Protein AF-A0A7T4PID9-F1 (afdb_monomer_lite)

Foldseek 3Di:
DDWDADPNWIWDFDQDPVRDTDIDTDRDDDPPVDDDAAPVPDPVQDPVNVVQWPDDRRAGAADWLQDTPDPPDHDAAPSCCVHQHPLSPDPNCCVVNPVRNVVVVVVSD

pLDDT: mean 92.25, std 4.3, range [60.16, 97.31]

Organism: NCBI:txid1642299

Secondary structure (DSSP, 8-state):
-EEEEETTEEEEEEE-TTS-EEEEE-S-----------TTS-TTS-HHHHHHS-EETTEE---GGGB-SSTT-B--SGGGTTTT-GGGGSGGGHHHHHHHHHHHHHTT-

Structure (mmCIF, N/CA/C/O backbone):
data_AF-A0A7T4PID9-F1
#
_entry.id   AF-A0A7T4PID9-F1
#
loop_
_atom_site.group_PDB
_atom_site.id
_atom_site.type_symbol
_atom_site.label_atom_id
_atom_site.label_alt_id
_atom_site.label_comp_id
_atom_site.label_asym_id
_atom_site.label_entity_id
_atom_site.label_seq_id
_atom_site.pdbx_PDB_ins_code
_atom_site.Cartn_x
_atom_site.Cartn_y
_atom_site.Cartn_z
_atom_site.occupancy
_atom_site.B_iso_or_equiv
_atom_site.auth_seq_id
_atom_site.auth_comp_id
_atom_site.auth_asym_id
_atom_site.auth_atom_id
_atom_site.pdbx_PDB_model_num
ATOM 1 N N . MET A 1 1 ? -1.536 -1.871 19.234 1.00 86.56 1 MET A N 1
ATOM 2 C CA . MET A 1 1 ? -2.948 -1.578 19.562 1.00 86.56 1 MET A CA 1
ATOM 3 C C . MET A 1 1 ? -3.753 -2.862 19.475 1.00 86.56 1 MET A C 1
ATOM 5 O O . MET A 1 1 ? -3.632 -3.571 18.481 1.00 86.56 1 MET A O 1
ATOM 9 N N . ARG A 1 2 ? -4.536 -3.171 20.506 1.00 92.69 2 ARG A N 1
ATOM 10 C CA . ARG A 1 2 ? -5.524 -4.261 20.523 1.00 92.69 2 ARG A CA 1
ATOM 11 C C . ARG A 1 2 ? -6.851 -3.694 21.018 1.00 92.69 2 ARG A C 1
ATOM 13 O O . ARG A 1 2 ? -6.836 -2.788 21.843 1.00 92.69 2 ARG A O 1
ATOM 20 N N . SER A 1 3 ? -7.969 -4.212 20.528 1.00 93.69 3 SER A N 1
ATOM 21 C CA . SER A 1 3 ? -9.310 -3.799 20.954 1.00 93.69 3 SER A CA 1
ATOM 22 C C . SER A 1 3 ? -10.063 -4.973 21.563 1.00 93.69 3 SER A C 1
ATOM 24 O O . SER A 1 3 ? -9.989 -6.088 21.044 1.00 93.69 3 SER A O 1
ATOM 26 N N . ARG A 1 4 ? -10.825 -4.709 22.621 1.00 95.38 4 ARG A N 1
ATOM 27 C CA . ARG A 1 4 ? -11.817 -5.629 23.188 1.00 95.38 4 ARG A CA 1
ATOM 28 C C . ARG A 1 4 ? -13.096 -4.869 23.533 1.00 95.38 4 ARG A C 1
ATOM 30 O O . ARG A 1 4 ? -13.102 -3.642 23.519 1.00 95.38 4 ARG A O 1
ATOM 37 N N . VAL A 1 5 ? -14.151 -5.599 23.874 1.00 95.44 5 VAL A N 1
ATOM 38 C CA . VAL A 1 5 ? -15.383 -5.034 24.441 1.00 95.44 5 VAL A CA 1
ATOM 39 C C . VAL A 1 5 ? -15.470 -5.464 25.904 1.00 95.44 5 VAL A C 1
ATOM 41 O O . VAL A 1 5 ? -15.277 -6.642 26.203 1.00 95.44 5 VAL A O 1
ATOM 44 N N . HIS A 1 6 ? -15.730 -4.524 26.809 1.00 93.00 6 HIS A N 1
ATOM 45 C CA . HIS A 1 6 ? -15.933 -4.762 28.236 1.00 93.00 6 HIS A CA 1
ATOM 46 C C . HIS A 1 6 ? -17.212 -4.052 28.683 1.00 93.00 6 HIS A C 1
ATOM 48 O O . HIS A 1 6 ? -17.351 -2.861 28.445 1.00 93.00 6 HIS A O 1
ATOM 54 N N . GLU A 1 7 ? -18.166 -4.798 29.250 1.00 92.00 7 GLU A N 1
ATOM 55 C CA . GLU A 1 7 ? -19.489 -4.279 29.659 1.00 92.00 7 GLU A CA 1
ATOM 56 C C . GLU A 1 7 ? -20.214 -3.471 28.562 1.00 92.00 7 GLU A C 1
ATOM 58 O O . GLU A 1 7 ? -20.900 -2.490 28.816 1.00 92.00 7 GLU A O 1
ATOM 63 N N . GLY A 1 8 ? -20.053 -3.889 27.301 1.00 92.62 8 GLY A N 1
ATOM 64 C CA . GLY A 1 8 ? -20.637 -3.207 26.141 1.00 92.62 8 GLY A CA 1
ATOM 65 C C . GLY A 1 8 ? -19.831 -2.009 25.627 1.00 92.62 8 GLY A C 1
ATOM 66 O O . GLY A 1 8 ? -20.142 -1.501 24.553 1.00 92.62 8 GLY A O 1
ATOM 67 N N . GLN A 1 9 ? -18.762 -1.609 26.317 1.00 95.12 9 GLN A N 1
ATOM 68 C CA . GLN A 1 9 ? -17.902 -0.498 25.925 1.00 95.12 9 GLN A CA 1
ATOM 69 C C . GLN A 1 9 ? -16.602 -0.984 25.252 1.00 95.12 9 GLN A C 1
ATOM 71 O O . GLN A 1 9 ? -15.931 -1.891 25.759 1.00 95.12 9 GLN A O 1
ATOM 76 N N . PRO A 1 10 ? -16.202 -0.406 24.106 1.00 97.12 10 PRO A N 1
ATOM 77 C CA . PRO A 1 10 ? -14.875 -0.612 23.538 1.00 97.12 10 PRO A CA 1
ATOM 78 C C . PRO A 1 10 ? -13.749 -0.181 24.488 1.00 97.12 10 PRO A C 1
ATOM 80 O O . PRO A 1 10 ? -13.719 0.947 24.978 1.00 97.12 10 PRO A O 1
ATOM 83 N N . VAL A 1 11 ? -12.769 -1.065 24.681 1.00 97.31 11 VAL A N 1
ATOM 84 C CA . VAL A 1 11 ? -11.528 -0.782 25.413 1.00 97.31 11 VAL A CA 1
ATOM 85 C C . VAL A 1 11 ? -10.333 -1.073 24.512 1.00 97.31 11 VAL A C 1
ATOM 87 O O . VAL A 1 11 ? -10.205 -2.160 23.937 1.00 97.31 11 VAL A O 1
ATOM 90 N N . LEU A 1 12 ? -9.445 -0.090 24.387 1.00 96.81 12 LEU A N 1
ATOM 91 C CA . LEU A 1 12 ? -8.223 -0.157 23.600 1.00 96.81 12 LEU A CA 1
ATOM 92 C C . LEU A 1 12 ? -7.017 -0.358 24.503 1.00 96.81 12 LEU A C 1
ATOM 94 O O . LEU A 1 12 ? -6.750 0.464 25.368 1.00 96.81 12 LEU A O 1
ATOM 98 N N . THR A 1 13 ? -6.233 -1.395 24.231 1.00 97.00 13 THR A N 1
ATOM 99 C CA . THR A 1 13 ? -4.876 -1.519 24.760 1.00 97.00 13 THR A CA 1
ATOM 100 C C . THR A 1 13 ? -3.912 -0.870 23.772 1.00 97.00 13 THR A C 1
ATOM 102 O O . THR A 1 13 ? -3.747 -1.344 22.635 1.00 97.00 13 THR A O 1
ATOM 105 N N . VAL A 1 14 ? -3.277 0.218 24.188 1.00 95.69 14 VAL A N 1
ATOM 106 C CA . VAL A 1 14 ? -2.310 0.979 23.393 1.00 95.69 14 VAL A CA 1
ATOM 107 C C . VAL A 1 14 ? -0.928 0.893 24.022 1.00 95.69 14 VAL A C 1
ATOM 109 O O . VAL A 1 14 ? -0.794 0.747 25.230 1.00 95.69 14 VAL A O 1
ATOM 112 N N . GLU A 1 15 ? 0.101 0.964 23.189 1.00 97.12 15 GLU A N 1
ATOM 113 C CA . GLU A 1 15 ? 1.486 1.083 23.630 1.00 97.12 15 GLU A CA 1
ATOM 114 C C . GLU A 1 15 ? 1.973 2.452 23.169 1.00 97.12 15 GLU A C 1
ATOM 116 O O . GLU A 1 15 ? 1.850 2.803 21.992 1.00 97.12 15 GLU A O 1
ATOM 121 N N . THR A 1 16 ? 2.443 3.254 24.114 1.00 92.81 16 THR A N 1
ATOM 122 C CA . THR A 1 16 ? 2.998 4.577 23.834 1.00 92.81 16 THR A CA 1
ATOM 123 C C . THR A 1 16 ? 4.387 4.446 23.212 1.00 92.81 16 THR A C 1
ATOM 125 O O . THR A 1 16 ? 5.041 3.412 23.323 1.00 92.81 16 THR A O 1
ATOM 128 N N . LEU A 1 17 ? 4.893 5.527 22.614 1.00 92.69 17 LEU A N 1
ATOM 129 C CA . LEU A 1 17 ? 6.269 5.578 22.095 1.00 92.69 17 LEU A CA 1
ATOM 130 C C . LEU A 1 17 ? 7.334 5.236 23.157 1.00 92.69 17 LEU A C 1
ATOM 132 O O . LEU A 1 17 ? 8.407 4.764 22.803 1.00 92.69 17 LEU A O 1
ATOM 136 N N . GLY A 1 18 ? 7.038 5.452 24.444 1.00 94.62 18 GLY A N 1
ATOM 137 C CA . GLY A 1 18 ? 7.915 5.093 25.563 1.00 94.62 18 GLY A CA 1
ATOM 138 C C . GLY A 1 18 ? 7.775 3.646 26.050 1.00 94.62 18 GLY A C 1
ATOM 139 O O . GLY A 1 18 ? 8.301 3.327 27.112 1.00 94.62 18 GLY A O 1
ATOM 140 N N . GLY A 1 19 ? 7.026 2.789 25.347 1.00 95.12 19 GLY A N 1
ATOM 141 C CA . GLY A 1 19 ? 6.801 1.385 25.717 1.00 95.12 19 GLY A CA 1
ATOM 142 C C . GLY A 1 19 ? 5.800 1.176 26.860 1.00 95.12 19 GLY A C 1
ATOM 143 O O . GLY A 1 19 ? 5.544 0.044 27.264 1.00 95.12 19 GLY A O 1
ATOM 144 N N . ARG A 1 20 ? 5.202 2.250 27.399 1.00 96.31 20 ARG A N 1
ATOM 145 C CA . ARG A 1 20 ? 4.134 2.126 28.401 1.00 96.31 20 ARG A CA 1
ATOM 146 C C . ARG A 1 20 ? 2.870 1.601 27.736 1.00 96.31 20 ARG A C 1
ATOM 148 O O . ARG A 1 20 ? 2.434 2.171 26.735 1.00 96.31 20 ARG A O 1
ATOM 155 N N . VAL A 1 21 ? 2.278 0.570 28.328 1.00 97.00 21 VAL A N 1
ATOM 156 C CA . VAL A 1 21 ? 0.982 0.024 27.921 1.00 97.00 21 VAL A CA 1
ATOM 157 C C . VAL A 1 21 ? -0.129 0.685 28.732 1.00 97.00 21 VAL A C 1
ATOM 159 O O . VAL A 1 21 ? -0.031 0.779 29.954 1.00 97.00 21 VAL A O 1
ATOM 162 N N . GLU A 1 22 ? -1.177 1.138 28.052 1.00 96.56 22 GLU A N 1
ATOM 163 C CA . GLU A 1 22 ? -2.343 1.798 28.645 1.00 96.56 22 GLU A CA 1
ATOM 164 C C . GLU A 1 22 ? -3.645 1.202 28.118 1.00 96.56 22 GLU A C 1
ATOM 166 O O . GLU A 1 22 ? -3.704 0.697 26.992 1.00 96.56 22 GLU A O 1
ATOM 171 N N . GLU A 1 23 ? -4.696 1.300 28.930 1.00 96.50 23 GLU A N 1
ATOM 172 C CA . GLU A 1 23 ? -6.058 0.946 28.547 1.00 96.50 23 GLU A CA 1
ATOM 173 C C . GLU A 1 23 ? -6.927 2.197 28.450 1.00 96.50 23 GLU A C 1
ATOM 175 O O . GLU A 1 23 ? -6.982 2.997 29.381 1.00 96.50 23 GLU A O 1
ATOM 180 N N . LEU A 1 24 ? -7.607 2.360 27.317 1.00 95.44 24 LEU A N 1
ATOM 181 C CA . LEU A 1 24 ? -8.463 3.506 27.023 1.00 95.44 24 LEU A CA 1
ATOM 182 C C . LEU A 1 24 ? -9.878 3.010 26.720 1.00 95.44 24 LEU A C 1
ATOM 184 O O . LEU A 1 24 ? -10.073 2.282 25.746 1.00 95.44 24 LEU A O 1
ATOM 188 N N . ALA A 1 25 ? -10.855 3.397 27.539 1.00 95.81 25 ALA A N 1
ATOM 189 C CA . ALA A 1 25 ? -12.273 3.164 27.267 1.00 95.81 25 ALA A CA 1
ATOM 190 C C . ALA A 1 25 ? -12.842 4.301 26.402 1.00 95.81 25 ALA A C 1
ATOM 192 O O . ALA A 1 25 ? -12.483 5.464 26.592 1.00 95.81 25 ALA A O 1
ATOM 193 N N . ALA A 1 26 ? -13.708 3.972 25.444 1.00 94.75 26 ALA A N 1
ATOM 194 C CA . ALA A 1 26 ? -14.364 4.943 24.569 1.00 94.75 26 ALA A CA 1
ATOM 195 C C . ALA A 1 26 ? -15.740 4.434 24.136 1.00 94.75 26 ALA A C 1
ATOM 197 O O . ALA A 1 26 ? -15.950 3.228 24.063 1.00 94.75 26 ALA A O 1
ATOM 198 N N . ASP A 1 27 ? -16.657 5.332 23.781 1.00 94.94 27 ASP A N 1
ATOM 199 C CA . ASP A 1 27 ? -17.971 4.937 23.248 1.00 94.94 27 ASP A CA 1
ATOM 200 C C . ASP A 1 27 ? -17.860 4.365 21.826 1.00 94.94 27 ASP A C 1
ATOM 202 O O . ASP A 1 27 ? -18.563 3.426 21.450 1.00 94.94 27 ASP A O 1
ATOM 206 N N . HIS A 1 28 ? -16.922 4.898 21.036 1.00 93.81 28 HIS A N 1
ATOM 207 C CA . HIS A 1 28 ? -16.684 4.494 19.654 1.00 93.81 28 HIS A CA 1
ATOM 208 C C . HIS A 1 28 ? -15.193 4.479 19.316 1.00 93.81 28 HIS A C 1
ATOM 210 O O . HIS A 1 28 ? -14.415 5.306 19.787 1.00 93.81 28 HIS A O 1
ATOM 216 N N . VAL A 1 29 ? -14.803 3.555 18.435 1.00 94.12 29 VAL A N 1
ATOM 217 C CA . VAL A 1 29 ? -13.438 3.441 17.910 1.00 94.12 29 VAL A CA 1
ATOM 218 C C . VAL A 1 29 ? -13.478 3.530 16.390 1.00 94.12 29 VAL A C 1
ATOM 220 O O . VAL A 1 29 ? -14.180 2.759 15.740 1.00 94.12 29 VAL A O 1
ATOM 223 N N . ILE A 1 30 ? -12.674 4.432 15.822 1.00 94.12 30 ILE A N 1
ATOM 224 C CA . ILE A 1 30 ? -12.473 4.554 14.373 1.00 94.12 30 ILE A CA 1
ATOM 225 C C . ILE A 1 30 ? -11.041 4.129 14.041 1.00 94.12 30 ILE A C 1
ATOM 227 O O . ILE A 1 30 ? -10.073 4.768 14.453 1.00 94.12 30 ILE A O 1
ATOM 231 N N . ALA A 1 31 ? -10.895 3.049 13.273 1.00 92.38 31 ALA A N 1
ATOM 232 C CA . ALA A 1 31 ? -9.596 2.531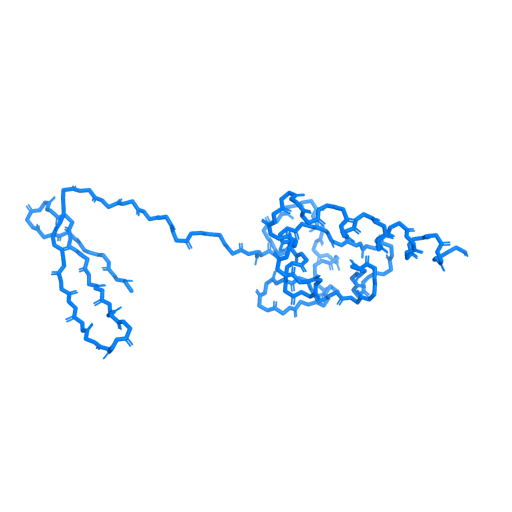 12.853 1.00 92.38 31 ALA A CA 1
ATOM 233 C C . ALA A 1 31 ? -9.071 3.268 11.606 1.00 92.38 31 ALA A C 1
ATOM 235 O O . ALA A 1 31 ? -9.136 2.764 10.488 1.00 92.38 31 ALA A O 1
ATOM 236 N N . ALA A 1 32 ? -8.518 4.467 11.795 1.00 92.19 32 ALA A N 1
ATOM 237 C CA . ALA A 1 32 ? -7.907 5.275 10.733 1.00 92.19 32 ALA A CA 1
ATOM 238 C C . ALA A 1 32 ? -6.407 4.956 10.521 1.00 92.19 32 ALA A C 1
ATOM 240 O O . ALA A 1 32 ? -5.579 5.852 10.381 1.00 92.19 32 ALA A O 1
ATOM 241 N N . THR A 1 33 ? -6.022 3.673 10.513 1.00 90.38 33 THR A N 1
ATOM 242 C CA . THR A 1 33 ? -4.606 3.230 10.521 1.00 90.38 33 THR A CA 1
ATOM 243 C C . THR A 1 33 ? -3.899 3.300 9.159 1.00 90.38 33 THR A C 1
ATOM 245 O O . THR A 1 33 ? -2.793 2.780 9.005 1.00 90.38 33 THR A O 1
ATOM 248 N N . GLY A 1 34 ? -4.532 3.916 8.160 1.00 90.19 34 GLY A N 1
ATOM 249 C CA . GLY A 1 34 ? -4.038 3.980 6.787 1.00 90.19 34 GLY A CA 1
ATOM 250 C C . GLY A 1 34 ? -4.141 2.651 6.031 1.00 90.19 34 GLY A C 1
ATOM 251 O O . GLY A 1 34 ? -4.769 1.694 6.483 1.00 90.19 34 GLY A O 1
ATOM 252 N N . HIS A 1 35 ? -3.508 2.606 4.857 1.00 86.44 35 HIS A N 1
ATOM 253 C CA . HIS A 1 35 ? -3.534 1.464 3.941 1.00 86.44 35 HIS A CA 1
ATOM 254 C C . HIS A 1 35 ? -2.138 0.876 3.735 1.00 86.44 35 HIS A C 1
ATOM 256 O O . HIS A 1 35 ? -1.126 1.576 3.822 1.00 86.44 35 HIS A O 1
ATOM 262 N N . ARG A 1 36 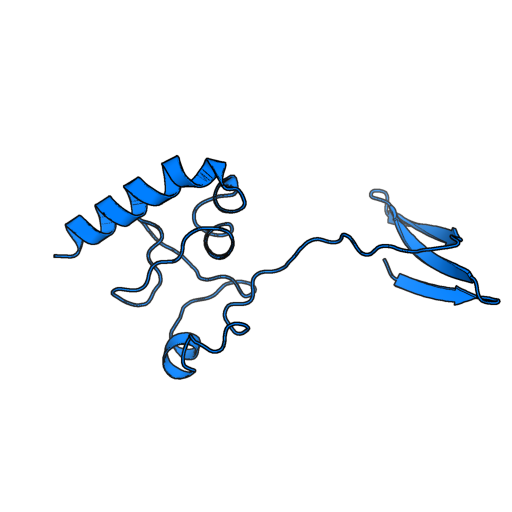? -2.091 -0.418 3.409 1.00 88.00 36 ARG A N 1
ATOM 263 C CA . ARG A 1 36 ? -0.888 -1.095 2.918 1.00 88.00 36 ARG A CA 1
ATOM 264 C C . ARG A 1 36 ? -1.073 -1.440 1.449 1.00 88.00 36 ARG A C 1
ATOM 266 O O . ARG A 1 36 ? -2.167 -1.800 1.032 1.00 88.00 36 ARG A O 1
ATOM 273 N N . VAL A 1 37 ? 0.008 -1.327 0.687 1.00 91.06 37 VAL A N 1
ATOM 274 C CA . VAL A 1 37 ? 0.042 -1.808 -0.693 1.00 91.06 37 VAL A CA 1
ATOM 275 C C . VAL A 1 37 ? 0.252 -3.314 -0.664 1.00 91.06 37 VAL A C 1
ATOM 277 O O . VAL A 1 37 ? 1.178 -3.795 -0.013 1.00 91.06 37 VAL A O 1
ATOM 280 N N . ASP A 1 38 ? -0.586 -4.022 -1.409 1.00 91.25 38 ASP A N 1
ATOM 281 C CA . ASP A 1 38 ? -0.418 -5.433 -1.719 1.00 91.25 38 ASP A CA 1
ATOM 282 C C . ASP A 1 38 ? -0.658 -5.640 -3.218 1.00 91.25 38 ASP A C 1
ATOM 284 O O . ASP A 1 38 ? -1.775 -5.481 -3.708 1.00 91.25 38 ASP A O 1
ATOM 288 N N . ILE A 1 39 ? 0.398 -5.970 -3.963 1.00 90.75 39 ILE A N 1
ATOM 289 C CA . ILE A 1 39 ? 0.300 -6.243 -5.404 1.00 90.75 39 ILE A CA 1
ATOM 290 C C . ILE A 1 39 ? -0.486 -7.527 -5.713 1.00 90.75 39 ILE A C 1
ATOM 292 O O . ILE A 1 39 ? -0.945 -7.710 -6.841 1.00 90.75 39 ILE A O 1
ATOM 296 N N . ALA A 1 40 ? -0.707 -8.399 -4.730 1.00 88.94 40 ALA A N 1
ATOM 297 C CA . ALA A 1 40 ? -1.577 -9.554 -4.901 1.00 88.94 40 ALA A CA 1
ATOM 298 C C . ALA A 1 40 ? -3.074 -9.220 -4.760 1.00 88.94 40 ALA A C 1
ATOM 300 O O . ALA A 1 40 ? -3.899 -10.063 -5.106 1.00 88.94 40 ALA A O 1
ATOM 301 N N . ALA A 1 41 ? -3.444 -8.019 -4.305 1.00 89.00 41 ALA A N 1
ATOM 302 C CA . ALA A 1 41 ? -4.846 -7.644 -4.117 1.00 89.00 41 ALA A CA 1
ATOM 303 C C . ALA A 1 41 ? -5.639 -7.385 -5.421 1.00 89.00 41 ALA A C 1
ATOM 305 O O . ALA A 1 41 ? -6.803 -7.772 -5.471 1.00 89.00 41 ALA A O 1
ATOM 306 N N . PRO A 1 42 ? -5.095 -6.745 -6.481 1.00 85.06 42 PRO A N 1
ATOM 307 C CA . PRO A 1 42 ? -5.894 -6.392 -7.659 1.00 85.06 42 PRO A CA 1
ATOM 308 C C . PRO A 1 42 ? -6.025 -7.532 -8.676 1.00 85.06 42 PRO A C 1
ATOM 310 O O . PRO A 1 42 ? -5.038 -7.917 -9.306 1.00 85.06 42 PRO A O 1
ATOM 313 N N . ASP A 1 43 ? -7.243 -8.008 -8.934 1.00 86.50 43 ASP A N 1
ATOM 314 C CA . ASP A 1 43 ? -7.524 -9.170 -9.804 1.00 86.50 43 ASP A CA 1
ATOM 315 C C . ASP A 1 43 ? -7.175 -8.994 -11.288 1.00 86.50 43 ASP A C 1
ATOM 317 O O . ASP A 1 43 ? -7.063 -9.974 -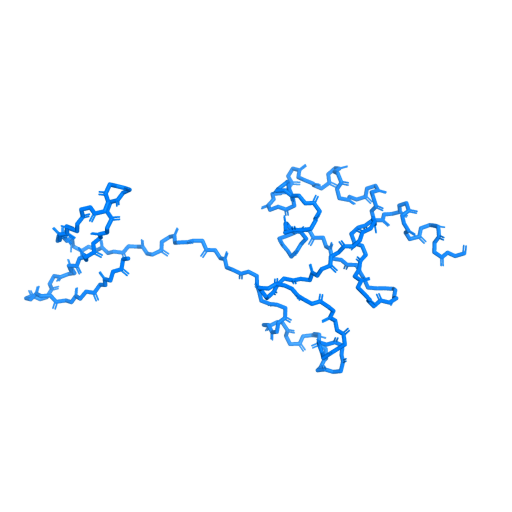12.021 1.00 86.50 43 ASP A O 1
ATOM 321 N N . PHE A 1 44 ? -6.919 -7.763 -11.734 1.00 90.25 44 PHE A N 1
ATOM 322 C CA . PHE A 1 44 ? -6.507 -7.502 -13.115 1.00 90.25 44 PHE A CA 1
ATOM 323 C C . PHE A 1 44 ? -5.070 -7.960 -13.410 1.00 90.25 44 PHE A C 1
ATOM 325 O O . PHE A 1 44 ? -4.730 -8.224 -14.564 1.00 90.25 44 PHE A O 1
ATOM 332 N N . LEU A 1 45 ? -4.200 -8.040 -12.394 1.00 90.50 45 LEU A N 1
ATOM 333 C CA . LEU A 1 45 ? -2.830 -8.498 -12.588 1.00 90.50 45 LEU A CA 1
ATOM 334 C C . LEU A 1 45 ? -2.819 -10.025 -12.538 1.00 90.50 45 LEU A C 1
ATOM 336 O O . LEU A 1 45 ? -2.855 -10.609 -11.458 1.00 90.50 45 LEU A O 1
ATOM 340 N N . GLY A 1 46 ? -2.775 -10.671 -13.703 1.00 90.75 46 GLY A N 1
ATOM 341 C CA . GLY A 1 46 ? -2.810 -12.130 -13.798 1.00 90.75 46 GLY A CA 1
ATOM 342 C C . GLY A 1 46 ? -1.721 -12.815 -12.963 1.00 90.75 46 GLY A C 1
ATOM 343 O O . GLY A 1 46 ? -0.613 -12.295 -12.799 1.00 90.75 46 GLY A O 1
ATOM 344 N N . HIS A 1 47 ? -2.020 -14.018 -12.465 1.00 90.69 47 HIS A N 1
ATOM 345 C CA . HIS A 1 47 ? -1.133 -14.776 -11.574 1.00 90.69 47 HIS A CA 1
ATOM 346 C C . HIS A 1 47 ? 0.300 -14.921 -12.117 1.00 90.69 47 HIS A C 1
ATOM 348 O O . HIS A 1 47 ? 1.262 -14.730 -11.377 1.00 90.69 47 HIS A O 1
ATOM 354 N N . GLY A 1 48 ? 0.458 -15.171 -13.423 1.00 91.94 48 GLY A N 1
ATOM 355 C CA . GLY A 1 48 ? 1.775 -15.298 -14.055 1.00 91.94 48 GLY A CA 1
ATOM 356 C C . GLY A 1 48 ? 2.629 -14.024 -13.997 1.00 91.94 48 GLY A C 1
ATOM 357 O O . GLY A 1 48 ? 3.849 -14.114 -13.876 1.00 91.94 48 GLY A O 1
ATOM 358 N N . LEU A 1 49 ? 2.012 -12.836 -14.032 1.00 92.94 49 LEU A N 1
ATOM 359 C CA . LEU A 1 49 ? 2.729 -11.570 -13.852 1.00 92.94 49 LEU A CA 1
ATOM 360 C C . LEU A 1 49 ? 3.102 -11.368 -12.384 1.00 92.94 49 LEU A C 1
ATOM 362 O O . LEU A 1 49 ? 4.252 -11.049 -12.093 1.00 92.94 49 LEU A O 1
ATOM 366 N N . ARG A 1 50 ? 2.169 -11.625 -11.457 1.00 93.12 50 ARG A N 1
ATOM 367 C CA . ARG A 1 50 ? 2.428 -11.526 -10.010 1.00 93.12 50 ARG A CA 1
ATOM 368 C C . ARG A 1 50 ? 3.598 -12.411 -9.581 1.00 93.12 50 ARG A C 1
ATOM 370 O O . ARG A 1 50 ? 4.468 -11.949 -8.857 1.00 93.12 50 ARG A O 1
ATOM 377 N N . ALA A 1 51 ? 3.645 -13.648 -10.073 1.00 92.56 51 ALA A N 1
ATOM 378 C CA . ALA A 1 51 ? 4.687 -14.615 -9.730 1.00 92.56 51 ALA A CA 1
ATOM 379 C C . ALA A 1 51 ? 6.092 -14.204 -10.208 1.00 92.56 51 ALA A C 1
ATOM 381 O O . ALA A 1 51 ? 7.088 -14.607 -9.615 1.00 92.56 51 ALA A O 1
ATOM 382 N N . ARG A 1 52 ? 6.185 -13.412 -11.284 1.00 95.31 52 ARG A N 1
ATOM 383 C CA . ARG A 1 52 ? 7.461 -12.969 -11.873 1.00 95.31 52 ARG A CA 1
ATOM 384 C C . ARG A 1 52 ? 7.875 -11.563 -11.438 1.00 95.31 52 ARG A C 1
ATOM 386 O O . ARG A 1 52 ? 9.004 -11.147 -11.700 1.00 95.31 52 ARG A O 1
ATOM 393 N N . LEU A 1 53 ? 6.967 -10.811 -10.827 1.00 96.06 53 LEU A N 1
ATOM 394 C CA . LEU A 1 53 ? 7.217 -9.449 -10.392 1.00 96.06 53 LEU A CA 1
ATOM 395 C C . LEU A 1 53 ? 8.061 -9.444 -9.113 1.00 96.06 53 LEU A C 1
ATOM 397 O O . LEU A 1 53 ? 7.702 -10.051 -8.108 1.00 96.06 53 LEU A O 1
ATOM 401 N N . ALA A 1 54 ? 9.172 -8.711 -9.123 1.00 96.62 54 ALA A N 1
ATOM 402 C CA . ALA A 1 54 ? 9.991 -8.532 -7.937 1.00 96.62 54 ALA A CA 1
ATOM 403 C C . ALA A 1 54 ? 9.273 -7.618 -6.934 1.00 96.62 54 ALA A C 1
ATOM 405 O O . ALA A 1 54 ? 8.989 -6.455 -7.227 1.00 96.62 54 ALA A O 1
ATOM 406 N N . THR A 1 55 ? 9.027 -8.123 -5.724 1.00 95.81 55 THR A N 1
ATOM 407 C CA . THR A 1 55 ? 8.358 -7.372 -4.652 1.00 95.81 55 THR A CA 1
ATOM 408 C C . THR A 1 55 ? 9.187 -7.300 -3.370 1.00 95.81 55 THR A C 1
ATOM 410 O O . THR A 1 55 ? 10.048 -8.141 -3.116 1.00 95.81 55 THR A O 1
ATOM 413 N N . SER A 1 56 ? 8.916 -6.294 -2.543 1.00 93.50 56 SER A N 1
ATOM 414 C CA . SER A 1 56 ? 9.398 -6.149 -1.168 1.00 93.50 56 SER A CA 1
ATOM 415 C C . SER A 1 56 ? 8.235 -5.710 -0.283 1.00 93.50 56 SER A C 1
ATOM 417 O O . SER A 1 56 ? 7.604 -4.693 -0.573 1.00 93.50 56 SER A O 1
ATOM 419 N N . HIS A 1 57 ? 7.922 -6.471 0.770 1.00 90.81 57 HIS A N 1
ATOM 420 C CA . HIS A 1 57 ? 6.811 -6.183 1.694 1.00 90.81 57 HIS A CA 1
ATOM 421 C C . HIS A 1 57 ? 5.472 -5.864 0.990 1.00 90.81 57 HIS A C 1
ATOM 423 O O . HIS A 1 57 ? 4.813 -4.883 1.323 1.00 90.81 57 HIS A O 1
ATOM 429 N N . GLY A 1 58 ? 5.098 -6.652 -0.027 1.00 90.94 58 GLY A N 1
ATOM 430 C CA . GLY A 1 58 ? 3.857 -6.457 -0.797 1.00 90.94 58 GLY A CA 1
ATOM 431 C C . GLY A 1 58 ? 3.907 -5.333 -1.840 1.00 90.94 58 GLY A C 1
ATOM 432 O O . GLY A 1 58 ? 2.962 -5.173 -2.607 1.00 90.94 58 GLY A O 1
ATOM 433 N N . THR A 1 59 ? 5.013 -4.585 -1.921 1.00 93.88 59 THR A N 1
ATOM 434 C CA . THR A 1 59 ? 5.209 -3.476 -2.871 1.00 93.88 59 THR A CA 1
ATOM 435 C C . THR A 1 59 ? 6.130 -3.877 -4.025 1.00 93.88 59 THR A C 1
ATOM 437 O O . THR A 1 59 ? 7.049 -4.668 -3.802 1.00 93.88 59 THR A O 1
ATOM 440 N N . PRO A 1 60 ? 5.937 -3.365 -5.253 1.00 95.44 60 PRO A N 1
ATOM 441 C CA . PRO A 1 60 ? 6.833 -3.657 -6.363 1.00 95.44 60 PRO A CA 1
ATOM 442 C C . PRO A 1 60 ? 8.197 -2.997 -6.122 1.00 95.44 60 PRO A C 1
ATOM 444 O O . PRO A 1 60 ? 8.281 -1.840 -5.705 1.00 95.44 60 PRO A O 1
ATOM 447 N N . LYS A 1 61 ? 9.280 -3.726 -6.398 1.00 96.12 61 LYS A N 1
ATOM 448 C CA . LYS A 1 61 ? 10.621 -3.139 -6.468 1.00 96.12 61 LYS A CA 1
ATOM 449 C C . LYS A 1 61 ? 10.739 -2.405 -7.798 1.00 96.12 61 LYS A C 1
ATOM 451 O O . LYS A 1 61 ? 10.588 -3.034 -8.846 1.00 96.12 61 LYS A O 1
ATOM 456 N N . LEU A 1 62 ? 10.988 -1.099 -7.751 1.00 95.88 62 LEU A N 1
ATOM 457 C CA . LEU A 1 62 ? 11.081 -0.270 -8.952 1.00 95.88 62 LEU A CA 1
ATOM 458 C C . LEU A 1 62 ? 12.497 0.259 -9.168 1.00 95.88 62 LEU A C 1
ATOM 460 O O . LEU A 1 62 ? 13.193 0.606 -8.215 1.00 95.88 62 LEU A O 1
ATOM 464 N N . GLY A 1 63 ? 12.894 0.327 -10.434 1.00 92.88 63 GLY A N 1
ATOM 465 C CA . GLY A 1 63 ? 14.137 0.936 -10.890 1.00 92.88 63 GLY A CA 1
ATOM 466 C C . GLY A 1 63 ? 13.940 2.358 -11.418 1.00 92.88 63 GLY A C 1
ATOM 467 O O . GLY A 1 63 ? 12.977 3.059 -11.085 1.00 92.88 63 GLY A O 1
ATOM 468 N N . ALA A 1 64 ? 14.870 2.785 -12.277 1.00 89.69 64 ALA A N 1
ATOM 469 C CA . ALA A 1 64 ? 14.787 4.064 -12.975 1.00 89.69 64 ALA A CA 1
ATOM 470 C C . ALA A 1 64 ? 13.442 4.210 -13.711 1.00 89.69 64 ALA A C 1
ATOM 472 O O . ALA A 1 64 ? 12.880 3.240 -14.213 1.00 89.69 64 ALA A O 1
ATOM 473 N N . GLY A 1 65 ? 12.892 5.427 -13.735 1.00 90.31 65 GLY A N 1
ATOM 474 C CA . GLY A 1 65 ? 11.606 5.690 -14.392 1.00 90.31 65 GLY A CA 1
ATOM 475 C C . GLY A 1 65 ? 10.371 5.095 -13.711 1.00 90.31 65 GLY A C 1
ATOM 476 O O . GLY A 1 65 ? 9.283 5.153 -14.281 1.00 90.31 65 GLY A O 1
ATOM 477 N N . CYS A 1 66 ? 10.517 4.533 -12.507 1.00 93.94 66 CYS A N 1
ATOM 478 C CA . CYS A 1 66 ? 9.480 3.738 -11.845 1.00 93.94 66 CYS A CA 1
ATOM 479 C C . CYS A 1 66 ? 9.088 2.467 -12.623 1.00 93.94 66 CYS A C 1
ATOM 481 O O . CYS A 1 66 ? 7.954 1.987 -12.535 1.00 93.94 66 CYS A O 1
ATOM 483 N N . ALA A 1 67 ? 10.050 1.912 -13.365 1.00 95.38 67 ALA A N 1
ATOM 484 C CA . ALA A 1 67 ? 9.919 0.640 -14.060 1.00 95.38 67 ALA A CA 1
ATOM 485 C C . ALA A 1 67 ? 9.997 -0.539 -13.086 1.00 95.38 67 ALA A C 1
ATOM 487 O O . ALA A 1 67 ? 10.786 -0.520 -12.139 1.00 95.38 67 ALA A O 1
ATOM 488 N N . SER A 1 68 ? 9.189 -1.569 -13.322 1.00 95.81 68 SER A N 1
ATOM 489 C CA . SER A 1 68 ? 9.243 -2.816 -12.559 1.00 95.81 68 SER A CA 1
ATOM 490 C C . SER A 1 68 ? 10.328 -3.767 -13.078 1.00 95.81 68 SER A C 1
ATOM 492 O O . SER A 1 68 ? 11.025 -3.475 -14.047 1.00 95.81 68 SER A O 1
ATOM 494 N N . SER A 1 69 ? 10.451 -4.946 -12.462 1.00 95.25 69 SER A N 1
ATOM 495 C CA . SER A 1 69 ? 11.299 -6.027 -12.984 1.00 95.25 69 SER A CA 1
ATOM 496 C C . SER A 1 69 ? 10.763 -6.672 -14.269 1.00 95.25 69 SER A C 1
ATOM 498 O O . SER A 1 69 ? 11.449 -7.506 -14.857 1.00 95.25 69 SER A O 1
ATOM 500 N N . LEU A 1 70 ? 9.531 -6.353 -14.676 1.00 94.75 70 LEU A N 1
ATOM 501 C CA . LEU A 1 70 ? 8.918 -6.866 -15.894 1.00 94.75 70 LEU A CA 1
ATOM 502 C C . LEU A 1 70 ? 8.998 -5.802 -17.001 1.00 94.75 70 LEU A C 1
ATOM 504 O O . LEU A 1 70 ? 8.499 -4.691 -16.804 1.00 94.75 70 LEU A O 1
ATOM 508 N N . PRO A 1 71 ? 9.588 -6.133 -18.167 1.00 90.50 71 PRO A N 1
ATOM 509 C CA . PRO A 1 71 ? 9.589 -5.266 -19.342 1.00 90.50 71 PRO A CA 1
ATOM 510 C C . PRO A 1 71 ? 8.198 -4.730 -19.684 1.00 90.50 71 PRO A C 1
ATOM 512 O O . PRO A 1 71 ? 7.226 -5.485 -19.691 1.00 90.50 71 PRO A O 1
ATOM 515 N N . GLY A 1 72 ? 8.106 -3.429 -19.966 1.00 90.50 72 GLY A N 1
ATOM 516 C CA . GLY A 1 72 ? 6.849 -2.770 -20.339 1.00 90.50 72 GLY A CA 1
ATOM 517 C C . GLY A 1 72 ? 5.851 -2.555 -19.194 1.00 90.50 72 GLY A C 1
ATOM 518 O O . GLY A 1 72 ? 4.757 -2.055 -19.443 1.00 90.50 72 GLY A O 1
ATOM 519 N N . LEU A 1 73 ? 6.204 -2.894 -17.948 1.00 92.88 73 LEU A N 1
ATOM 520 C CA . LEU A 1 73 ? 5.350 -2.680 -16.780 1.00 92.88 73 LEU A CA 1
ATOM 521 C C . LEU A 1 73 ? 5.986 -1.676 -15.813 1.00 92.88 73 LEU A C 1
ATOM 523 O O . LEU A 1 73 ? 7.045 -1.930 -15.235 1.00 92.88 73 LEU A O 1
ATOM 527 N N . SER A 1 74 ? 5.288 -0.568 -15.580 1.00 93.88 74 SER A N 1
ATOM 528 C CA . SER A 1 74 ? 5.677 0.495 -14.647 1.00 93.88 74 SER A CA 1
ATOM 529 C C . SER A 1 74 ? 4.582 0.717 -13.610 1.00 93.88 74 SER A C 1
ATOM 531 O O . SER A 1 74 ? 3.403 0.500 -13.884 1.00 93.88 74 SER A O 1
ATOM 533 N N . PHE A 1 75 ? 4.965 1.181 -12.422 1.00 93.88 75 PHE A N 1
ATOM 534 C CA . PHE A 1 75 ? 4.023 1.504 -11.351 1.00 93.88 75 PHE A CA 1
ATOM 535 C C . PHE A 1 75 ? 4.217 2.949 -10.905 1.00 93.88 75 PHE A C 1
ATOM 537 O O . PHE A 1 75 ? 5.336 3.391 -10.664 1.00 93.88 75 PHE A O 1
ATOM 544 N N . THR A 1 76 ? 3.119 3.679 -10.742 1.00 92.50 76 THR A N 1
ATOM 545 C CA . THR A 1 76 ? 3.113 5.049 -10.217 1.00 92.50 76 THR A CA 1
ATOM 546 C C . THR A 1 76 ? 2.107 5.164 -9.075 1.00 92.50 76 THR A C 1
ATOM 548 O O . THR A 1 76 ? 1.303 4.260 -8.840 1.00 92.50 76 THR A O 1
ATOM 551 N N . GLY A 1 77 ? 2.165 6.262 -8.324 1.00 90.62 77 GLY A N 1
ATOM 552 C CA . GLY A 1 77 ? 1.293 6.459 -7.169 1.00 90.62 77 GLY A CA 1
ATOM 553 C C . GLY A 1 77 ? 1.671 5.554 -5.993 1.00 90.62 77 GLY A C 1
ATOM 554 O O . GLY A 1 77 ? 2.822 5.140 -5.861 1.00 90.62 77 GLY A O 1
ATOM 555 N N . MET A 1 78 ? 0.700 5.233 -5.132 1.00 91.62 78 MET A N 1
ATOM 556 C CA . MET A 1 78 ? 0.934 4.526 -3.864 1.00 91.62 78 MET A CA 1
ATOM 557 C C . MET A 1 78 ? 1.840 3.276 -3.979 1.00 91.62 78 MET A C 1
ATOM 559 O O . MET A 1 78 ? 2.744 3.155 -3.145 1.00 91.62 78 MET A O 1
ATOM 563 N N . PRO A 1 79 ? 1.707 2.400 -5.002 1.00 92.25 79 PRO A N 1
ATOM 564 C CA . PRO A 1 79 ? 2.602 1.254 -5.182 1.00 92.25 79 PRO A CA 1
ATOM 565 C C . PRO A 1 79 ? 4.079 1.616 -5.372 1.00 92.25 79 PRO A C 1
ATOM 567 O O . PRO A 1 79 ? 4.949 0.855 -4.964 1.00 92.25 79 PRO A O 1
ATOM 570 N N . GLY A 1 80 ? 4.386 2.783 -5.940 1.00 92.38 80 GLY A N 1
ATOM 571 C CA . GLY A 1 80 ? 5.760 3.235 -6.153 1.00 92.38 80 GLY A CA 1
ATOM 572 C C . GLY A 1 80 ? 6.406 3.898 -4.939 1.00 92.38 80 GLY A C 1
ATOM 573 O O . GLY A 1 80 ? 7.597 4.190 -4.977 1.00 92.38 80 GLY A O 1
ATOM 574 N N . GLY A 1 81 ? 5.673 4.129 -3.845 1.00 92.81 81 GLY A N 1
ATOM 575 C CA . GLY A 1 81 ? 6.176 4.910 -2.710 1.00 92.81 81 GLY A CA 1
ATOM 576 C C . GLY A 1 81 ? 7.380 4.322 -1.980 1.00 92.81 81 GL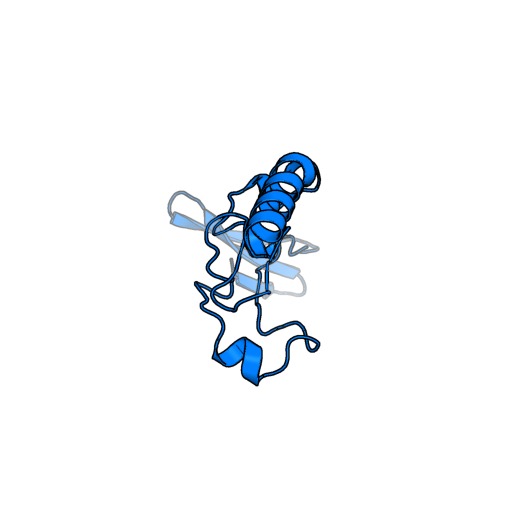Y A C 1
ATOM 577 O O . GLY A 1 81 ? 8.165 5.081 -1.417 1.00 92.81 81 GLY A O 1
ATOM 578 N N . SER A 1 82 ? 7.555 2.999 -2.001 1.00 90.50 82 SER A N 1
ATOM 579 C CA . SER A 1 82 ? 8.709 2.339 -1.378 1.00 90.50 82 SER A CA 1
ATOM 580 C C . SER A 1 82 ? 10.001 2.484 -2.188 1.00 90.50 82 SER A C 1
ATOM 582 O O . SER A 1 82 ? 11.075 2.452 -1.598 1.00 90.50 82 SER A O 1
ATOM 584 N N . SER A 1 83 ? 9.904 2.663 -3.511 1.00 93.50 83 SER A N 1
ATOM 585 C CA . SER A 1 83 ? 11.058 2.662 -4.426 1.00 93.50 83 SER A CA 1
ATOM 586 C C . SER A 1 83 ? 11.307 4.033 -5.075 1.00 93.50 83 SER A C 1
ATOM 588 O O . SER A 1 83 ? 12.440 4.494 -5.143 1.00 93.50 83 SER A O 1
ATOM 590 N N . CYS A 1 84 ? 10.250 4.725 -5.510 1.00 90.81 84 CYS A N 1
ATOM 591 C CA . CYS A 1 84 ? 10.314 6.027 -6.187 1.00 90.81 84 CYS A CA 1
ATOM 592 C C . CYS A 1 84 ? 10.187 7.240 -5.243 1.00 90.81 84 CYS A C 1
ATOM 594 O O . CYS A 1 84 ? 10.283 8.383 -5.700 1.00 90.81 84 CYS A O 1
ATOM 596 N N . GLY A 1 85 ? 10.007 7.004 -3.938 1.00 90.81 85 GLY A N 1
ATOM 597 C CA . GLY A 1 85 ? 10.021 8.025 -2.888 1.00 90.81 85 GLY A CA 1
ATOM 598 C C . GLY A 1 85 ? 8.638 8.410 -2.342 1.00 90.81 85 GLY A C 1
ATOM 599 O O . GLY A 1 85 ? 7.609 8.123 -2.955 1.00 90.81 85 GLY A O 1
ATOM 600 N N . PRO A 1 86 ? 8.586 9.098 -1.186 1.00 90.88 86 PRO A N 1
ATOM 601 C CA . PRO A 1 86 ? 7.355 9.311 -0.418 1.00 90.88 86 PRO A CA 1
ATOM 602 C C . PRO A 1 86 ? 6.308 10.170 -1.137 1.00 90.88 86 PRO A C 1
ATOM 604 O O . PRO A 1 86 ? 5.115 9.994 -0.896 1.00 90.88 86 PRO A O 1
ATOM 607 N N . ALA A 1 87 ? 6.729 11.047 -2.054 1.00 91.44 87 ALA A N 1
ATOM 608 C CA . ALA A 1 87 ? 5.825 11.883 -2.845 1.00 91.44 87 ALA A CA 1
ATOM 609 C C . ALA A 1 87 ? 4.829 11.058 -3.679 1.00 91.44 87 ALA A C 1
ATOM 611 O O . ALA A 1 87 ? 3.711 11.503 -3.906 1.00 91.44 87 ALA A O 1
ATOM 612 N N . MET A 1 88 ? 5.186 9.826 -4.066 1.00 92.19 88 MET A N 1
ATOM 613 C CA . MET A 1 88 ? 4.294 8.879 -4.751 1.00 92.19 88 MET A CA 1
ATOM 614 C C . MET A 1 88 ? 2.998 8.576 -3.982 1.00 92.19 88 MET A C 1
ATOM 616 O O . MET A 1 88 ? 2.028 8.122 -4.578 1.00 92.19 88 MET A O 1
ATOM 620 N N . ARG A 1 89 ? 2.955 8.810 -2.664 1.00 89.88 89 ARG A N 1
ATOM 621 C CA . ARG A 1 89 ? 1.751 8.593 -1.846 1.00 89.88 89 ARG A CA 1
ATOM 622 C C . ARG A 1 89 ? 0.722 9.719 -1.975 1.00 89.88 89 ARG A C 1
ATOM 624 O O . ARG A 1 89 ? -0.352 9.612 -1.395 1.00 89.88 89 ARG A O 1
ATOM 631 N N . PHE A 1 90 ? 1.037 10.774 -2.726 1.00 90.56 90 PHE A N 1
ATOM 632 C CA . PHE A 1 90 ? 0.223 11.978 -2.828 1.00 90.56 90 PHE A CA 1
ATOM 633 C C . PHE A 1 90 ? 0.071 12.433 -4.278 1.00 90.56 90 PHE A C 1
ATOM 635 O O . PHE A 1 90 ? 0.961 12.251 -5.109 1.00 90.56 90 PHE A O 1
ATOM 642 N N . VAL A 1 91 ? -1.042 13.109 -4.565 1.00 93.25 91 VAL A N 1
ATOM 643 C CA . VAL A 1 91 ? -1.318 13.676 -5.895 1.00 93.25 91 VAL A CA 1
ATOM 644 C C . VAL A 1 91 ? -0.241 14.681 -6.316 1.00 93.25 91 VAL A C 1
ATOM 646 O O . VAL A 1 91 ? 0.147 14.708 -7.480 1.00 93.25 91 VAL A O 1
ATOM 649 N N . CYS A 1 92 ? 0.322 15.456 -5.384 1.00 92.19 92 CYS A N 1
ATOM 650 C CA . CYS A 1 92 ? 1.419 16.384 -5.682 1.00 92.19 92 CYS A CA 1
ATOM 651 C C . CYS A 1 92 ? 2.687 15.690 -6.223 1.00 92.19 92 CYS A C 1
ATOM 653 O O . CYS A 1 92 ? 3.488 16.326 -6.904 1.00 92.19 92 CYS A O 1
ATOM 655 N N . GLY A 1 93 ? 2.860 14.382 -5.995 1.00 90.25 93 GLY A N 1
ATOM 656 C CA . GLY A 1 93 ? 3.962 13.602 -6.559 1.00 90.25 93 GLY A CA 1
ATOM 657 C C . GLY A 1 93 ? 3.857 13.352 -8.066 1.00 90.25 93 GLY A C 1
ATOM 658 O O . GLY A 1 93 ? 4.830 12.908 -8.675 1.00 90.25 93 GLY A O 1
ATOM 659 N N . THR A 1 94 ? 2.715 13.649 -8.693 1.00 91.94 94 THR A N 1
ATOM 660 C CA . THR A 1 94 ? 2.486 13.451 -10.138 1.00 91.94 94 THR A CA 1
ATOM 661 C C . THR A 1 94 ? 3.476 14.211 -11.019 1.00 91.94 94 THR A C 1
ATOM 663 O O . THR A 1 94 ? 3.938 13.657 -12.019 1.00 91.94 94 THR A O 1
ATOM 666 N N . GL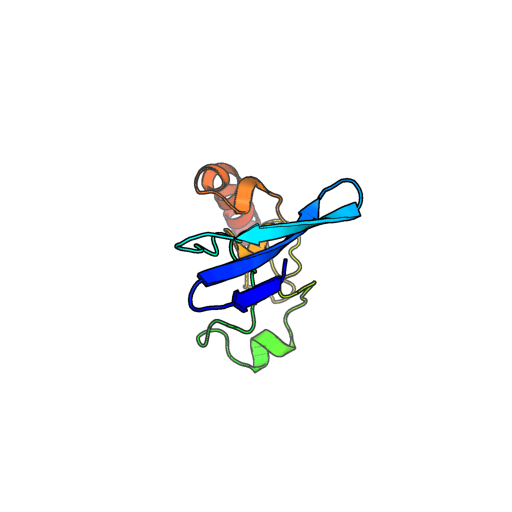Y A 1 95 ? 3.870 15.428 -10.627 1.00 90.50 95 GLY A N 1
ATOM 667 C CA . GLY A 1 95 ? 4.870 16.223 -11.350 1.00 90.50 95 GLY A CA 1
ATOM 668 C C . GLY A 1 95 ? 6.265 15.588 -11.363 1.00 90.50 95 GLY A C 1
ATOM 669 O O . GLY A 1 95 ? 7.039 15.817 -12.283 1.00 90.50 95 GLY A O 1
ATOM 670 N N . VAL A 1 96 ? 6.572 14.733 -10.382 1.00 87.69 96 VAL A N 1
ATOM 671 C CA . VAL A 1 96 ? 7.829 13.969 -10.322 1.00 87.69 96 VAL A CA 1
ATOM 672 C C . VAL A 1 96 ? 7.687 12.618 -11.023 1.00 87.69 96 VAL A C 1
ATOM 674 O O . VAL A 1 96 ? 8.604 12.173 -11.712 1.00 87.69 96 VAL A O 1
ATOM 677 N N . ALA A 1 97 ? 6.542 11.958 -10.847 1.00 91.75 97 ALA A N 1
ATOM 678 C CA . ALA A 1 97 ? 6.246 10.646 -11.411 1.00 91.75 97 ALA A CA 1
ATOM 679 C C . ALA A 1 97 ? 6.256 10.653 -12.942 1.00 91.75 97 ALA A C 1
ATOM 681 O O . ALA A 1 97 ? 6.946 9.859 -13.578 1.00 91.75 97 ALA A O 1
ATOM 682 N N . SER A 1 98 ? 5.483 11.572 -13.520 1.00 93.38 98 SER A N 1
ATOM 683 C CA . SER A 1 98 ? 5.114 11.524 -14.934 1.00 93.38 98 SER A CA 1
ATOM 684 C C . SER A 1 98 ? 6.318 11.716 -15.858 1.00 93.38 98 SER A C 1
ATOM 686 O O . SER A 1 98 ? 6.506 10.871 -16.732 1.00 93.38 98 SER A O 1
ATOM 688 N N . PRO A 1 99 ? 7.197 12.723 -15.657 1.00 93.00 99 PRO A N 1
ATOM 689 C CA . PRO A 1 99 ? 8.363 12.903 -16.523 1.00 93.00 99 PRO A CA 1
ATOM 690 C C . PRO A 1 99 ? 9.355 11.741 -16.431 1.00 93.00 99 PRO A C 1
ATOM 692 O O . PRO A 1 99 ? 9.948 11.359 -17.435 1.00 93.00 99 PRO A O 1
ATOM 695 N N . ARG A 1 100 ? 9.515 11.141 -15.242 1.00 91.62 100 ARG A N 1
ATOM 696 C CA . ARG A 1 100 ? 10.407 9.988 -15.041 1.00 91.62 100 ARG A CA 1
ATOM 697 C C . ARG A 1 100 ? 9.920 8.769 -15.813 1.00 91.62 100 ARG A C 1
ATOM 699 O O . ARG A 1 100 ? 10.715 8.125 -16.493 1.00 91.62 100 ARG A O 1
ATOM 706 N N . THR A 1 101 ? 8.631 8.460 -15.711 1.00 93.44 101 THR A N 1
ATOM 707 C CA . THR A 1 101 ? 8.041 7.326 -16.427 1.00 93.44 101 THR A CA 1
ATOM 708 C C . THR A 1 101 ? 8.012 7.577 -17.930 1.00 93.44 101 THR A C 1
ATOM 710 O O . THR A 1 101 ? 8.439 6.710 -18.684 1.00 93.44 101 THR A O 1
ATOM 713 N N . ALA A 1 102 ? 7.604 8.769 -18.373 1.00 94.06 102 ALA A N 1
ATOM 714 C CA . ALA A 1 102 ? 7.595 9.126 -19.790 1.00 94.06 102 ALA A CA 1
ATOM 715 C C . ALA A 1 102 ? 9.000 9.064 -20.411 1.00 94.06 102 ALA A C 1
ATOM 717 O O . ALA A 1 102 ? 9.175 8.455 -21.462 1.00 94.06 102 ALA A O 1
ATOM 718 N N . GLY A 1 103 ? 10.010 9.626 -19.739 1.00 93.00 103 GLY A N 1
ATOM 719 C CA . GLY A 1 103 ? 11.396 9.586 -20.210 1.00 93.00 103 GLY A CA 1
ATOM 720 C C . GLY A 1 103 ? 11.957 8.166 -20.293 1.00 93.00 103 GLY A C 1
ATOM 721 O O . GLY A 1 103 ? 12.644 7.836 -21.254 1.00 93.00 103 GLY A O 1
ATOM 722 N N . HIS A 1 104 ? 11.624 7.302 -19.331 1.00 92.19 104 HIS A N 1
ATOM 723 C CA . HIS A 1 104 ? 12.041 5.901 -19.382 1.00 92.19 104 HIS A CA 1
ATOM 724 C C . HIS A 1 104 ? 11.368 5.132 -20.522 1.00 92.19 104 HIS A C 1
ATOM 726 O O . HIS A 1 104 ? 12.047 4.386 -21.216 1.00 92.19 104 HIS A O 1
ATOM 732 N N . LEU A 1 105 ? 10.067 5.344 -20.747 1.00 90.69 105 LEU A N 1
ATOM 733 C CA . LEU A 1 105 ? 9.340 4.724 -21.858 1.00 90.69 105 LEU A CA 1
ATOM 734 C C . LEU A 1 105 ? 9.865 5.193 -23.219 1.00 90.69 105 LEU A C 1
ATOM 736 O O . LEU A 1 105 ? 10.014 4.377 -24.120 1.00 90.69 105 LEU A O 1
ATOM 740 N N . ALA A 1 106 ? 10.190 6.481 -23.356 1.00 92.25 106 ALA A N 1
ATOM 741 C CA . ALA A 1 106 ? 10.770 7.027 -24.582 1.00 92.25 106 ALA A CA 1
ATOM 742 C C . ALA A 1 106 ? 12.158 6.441 -24.897 1.00 92.25 106 ALA A C 1
ATOM 744 O O . ALA A 1 106 ? 12.511 6.318 -26.062 1.00 92.25 106 ALA A O 1
ATOM 745 N N . ALA A 1 107 ? 12.930 6.065 -23.873 1.00 86.44 107 ALA A N 1
ATOM 746 C CA . ALA A 1 107 ? 14.232 5.413 -24.025 1.00 86.44 107 ALA A CA 1
ATOM 747 C C . ALA A 1 107 ? 14.145 3.881 -24.186 1.00 86.44 107 ALA A C 1
ATOM 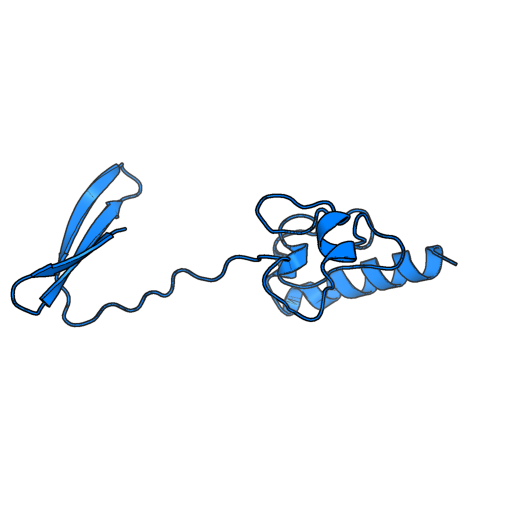749 O O . ALA A 1 107 ? 15.172 3.227 -24.348 1.00 86.44 107 ALA A O 1
ATOM 750 N N . TYR A 1 108 ? 12.944 3.303 -24.084 1.00 77.69 108 TYR A N 1
ATOM 751 C CA . TYR A 1 108 ? 12.702 1.860 -24.171 1.00 77.69 108 TYR A CA 1
ATOM 752 C C . TYR A 1 108 ? 12.431 1.381 -25.612 1.00 77.69 108 TYR A C 1
ATOM 754 O O . TYR A 1 108 ? 12.136 0.201 -25.809 1.00 77.69 108 TYR A O 1
ATOM 762 N N . GLY A 1 109 ? 12.490 2.292 -26.594 1.00 60.16 109 GLY A N 1
ATOM 763 C CA . GLY A 1 109 ? 12.259 2.052 -28.023 1.00 60.16 109 GLY A CA 1
ATOM 764 C C . GLY A 1 109 ? 13.512 2.220 -28.867 1.00 60.16 109 GLY A C 1
ATOM 765 O O . GLY A 1 109 ? 14.335 3.100 -28.529 1.00 60.16 109 GLY A O 1
#

Sequence (109 aa):
MRSRVHEGQPVLTVETLGGRVEELAADHVIAATGHRVDIAAPDFLGHGLRARLATSHGTPKLGAGCASSLPGLSFTGMPGGSSCGPAMRFVCGTGVASPRTAGHLAAYG

Radius of gyration: 19.9 Å; chains: 1; bounding box: 35×32×58 Å

InterPro domains:
  IPR036188 FAD/NAD(P)-binding domain superfamily [SSF51905] (4-87)